Protein AF-A0A0J8BLI4-F1 (afdb_monomer)

Organism: Beta vulgaris subsp. vulgaris (NCBI:txid3555)

Sequence (102 aa):
MAQALRKEARMGASILRLFFHDCFVNGCDGSVLLNDTPTFTGEHTAFGNANNSIRGFEVIDAIKSNVEASCSETVSCADILALAARDGVRLVSKARALILIN

Nearest PDB structures (foldseek):
  1gx2-assembly2_B  TM=9.851E-01  e=2.162E-07  Armoracia rusticana
  3atj-assembly1_A  TM=9.870E-01  e=5.031E-07  Armoracia rusticana
  2atj-assembly1_A  TM=9.853E-01  e=5.323E-07  Armoracia rusticana
  4atj-assembly2_B  TM=9.836E-01  e=6.302E-07  Armoracia rusticana
  4cuo-assembly1_A-2  TM=9.735E-01  e=4.524E-06  Ficus benghalensis

Secondary structure (DSSP, 8-state):
-HHHHHH-TTHHHHHHHHHHHHHHTTSSSSGGGPPPBTTB--STTSTTTTTTTS--HHHHHHHHHHHHHHSTTTS-HHHHHHHHHHHHHHHHHS--------

Foldseek 3Di:
DVVVCVVPLCLLVLLLVLQVVCCVPPGLQCQQLDPDDPVDHGCCCPPCNPPVNRDDSVVLVVQVVVVCVVPNPPDGSSVSSVVSNQVSCCVNPVDRDDDDDD

Mean predicted aligned error: 3.97 Å

Structure (mmCIF, N/CA/C/O backbone):
data_AF-A0A0J8BLI4-F1
#
_entry.id   AF-A0A0J8BLI4-F1
#
loop_
_atom_site.group_PDB
_atom_site.id
_atom_site.type_symbol
_atom_site.label_atom_id
_atom_site.label_alt_id
_atom_site.label_comp_id
_atom_site.label_asym_id
_atom_site.label_entity_id
_atom_site.label_seq_id
_atom_site.pdbx_PDB_ins_code
_atom_site.Cartn_x
_atom_site.Cartn_y
_atom_site.Cartn_z
_atom_site.occupancy
_atom_site.B_iso_or_equiv
_atom_site.auth_seq_id
_atom_site.auth_comp_id
_atom_site.auth_asym_id
_atom_site.auth_atom_id
_atom_site.pdbx_PDB_model_num
ATOM 1 N N . MET A 1 1 ? -12.261 1.201 4.475 1.00 93.75 1 MET A N 1
ATOM 2 C CA . MET A 1 1 ? -12.815 0.424 3.336 1.00 93.75 1 MET A CA 1
ATOM 3 C C . MET A 1 1 ? -14.303 0.616 3.052 1.00 93.75 1 MET A C 1
ATOM 5 O O . MET A 1 1 ? -14.613 1.081 1.965 1.00 93.75 1 MET A O 1
ATOM 9 N N . ALA A 1 2 ? -15.242 0.308 3.958 1.00 95.31 2 ALA A N 1
ATOM 10 C CA . ALA A 1 2 ? -16.682 0.392 3.637 1.00 95.31 2 ALA A CA 1
ATOM 11 C C . ALA A 1 2 ? -17.133 1.774 3.116 1.00 95.31 2 ALA A C 1
ATOM 13 O O . ALA A 1 2 ? -17.913 1.856 2.172 1.00 95.31 2 ALA A O 1
ATOM 14 N N . GLN A 1 3 ? -16.597 2.860 3.684 1.00 96.75 3 GLN A N 1
ATOM 15 C CA . GLN A 1 3 ? -16.855 4.224 3.208 1.00 96.75 3 GLN A CA 1
ATOM 16 C C . GLN A 1 3 ? -16.381 4.440 1.760 1.00 96.75 3 GLN A C 1
ATOM 18 O O . GLN A 1 3 ? -17.139 4.963 0.947 1.00 96.75 3 GLN A O 1
ATOM 23 N N . ALA A 1 4 ? -15.173 3.976 1.424 1.00 97.06 4 ALA A N 1
ATOM 24 C CA . ALA A 1 4 ? -14.615 4.077 0.077 1.00 97.06 4 ALA A CA 1
ATOM 25 C C . ALA A 1 4 ? -15.464 3.312 -0.953 1.00 97.06 4 ALA A C 1
ATOM 27 O O . ALA A 1 4 ? -15.750 3.841 -2.021 1.00 97.06 4 ALA A O 1
ATOM 28 N N . LEU A 1 5 ? -15.957 2.117 -0.604 1.00 95.44 5 LEU A N 1
ATOM 29 C CA . LEU A 1 5 ? -16.826 1.325 -1.485 1.00 95.44 5 LEU A CA 1
ATOM 30 C C . LEU A 1 5 ? -18.210 1.941 -1.698 1.00 95.44 5 LEU A C 1
ATOM 32 O O . LEU A 1 5 ? -18.771 1.801 -2.781 1.00 95.44 5 LEU A O 1
ATOM 36 N N . ARG A 1 6 ? -18.764 2.635 -0.691 1.00 96.25 6 ARG A N 1
ATOM 37 C CA . ARG A 1 6 ? -20.016 3.392 -0.862 1.00 96.25 6 ARG A CA 1
ATOM 38 C C . ARG A 1 6 ? -19.856 4.548 -1.845 1.00 96.25 6 ARG A C 1
ATOM 40 O O . ARG A 1 6 ? -20.811 4.869 -2.541 1.00 96.25 6 ARG A O 1
ATOM 47 N N . LYS A 1 7 ? -18.672 5.167 -1.885 1.00 96.94 7 LYS A N 1
ATOM 48 C CA . LYS A 1 7 ? -18.345 6.220 -2.853 1.00 96.94 7 LYS A CA 1
ATOM 49 C C . LYS A 1 7 ? -18.109 5.633 -4.245 1.00 96.94 7 LYS A C 1
ATOM 51 O O . LYS A 1 7 ? -18.625 6.164 -5.220 1.00 96.94 7 LYS A O 1
ATOM 56 N N . GLU A 1 8 ? -17.356 4.539 -4.336 1.00 96.19 8 GLU A N 1
ATOM 57 C CA . GLU A 1 8 ? -17.078 3.855 -5.597 1.00 96.19 8 GLU A CA 1
ATOM 58 C C . GLU A 1 8 ? -16.831 2.353 -5.378 1.00 96.19 8 GLU A C 1
ATOM 60 O O . GLU A 1 8 ? -15.789 1.939 -4.868 1.00 96.19 8 GLU A O 1
ATOM 65 N N . ALA A 1 9 ? -17.756 1.500 -5.831 1.00 94.31 9 ALA A N 1
ATOM 66 C CA . ALA A 1 9 ? -17.653 0.048 -5.639 1.00 94.31 9 ALA A CA 1
ATOM 67 C C . ALA A 1 9 ? -16.396 -0.565 -6.295 1.00 94.31 9 ALA A C 1
ATOM 69 O O . ALA A 1 9 ? -15.804 -1.504 -5.756 1.00 94.31 9 ALA A O 1
ATOM 70 N N . ARG A 1 10 ? -15.931 0.008 -7.419 1.00 95.62 10 ARG A N 1
ATOM 71 C CA . ARG A 1 10 ? -14.701 -0.403 -8.124 1.00 95.62 10 ARG A CA 1
ATOM 72 C C . ARG A 1 10 ? -13.444 -0.267 -7.257 1.00 95.62 10 ARG A C 1
ATOM 74 O O . ARG A 1 10 ? -12.431 -0.909 -7.546 1.00 95.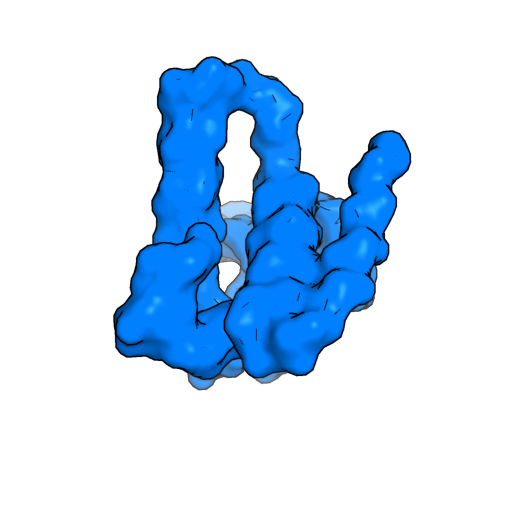62 10 ARG A O 1
ATOM 81 N N . MET A 1 11 ? -13.491 0.519 -6.181 1.00 97.38 11 MET A N 1
ATOM 82 C CA . MET A 1 11 ? -12.359 0.670 -5.274 1.00 97.38 11 MET A CA 1
ATOM 83 C C . MET A 1 11 ? -11.931 -0.669 -4.654 1.00 97.38 11 MET A C 1
ATOM 85 O O . MET A 1 11 ? -10.742 -0.904 -4.490 1.00 97.38 11 MET A O 1
ATOM 89 N N . GLY A 1 12 ? -12.858 -1.606 -4.424 1.00 95.88 12 GLY A N 1
ATOM 90 C CA . GLY A 1 12 ? -12.515 -2.940 -3.910 1.00 95.88 12 GLY A CA 1
ATOM 91 C C . GLY A 1 12 ? -11.590 -3.717 -4.849 1.00 95.88 12 GLY A C 1
ATOM 92 O O . GLY A 1 12 ? -10.577 -4.254 -4.412 1.00 95.88 12 GLY A O 1
ATOM 93 N N . ALA A 1 13 ? -11.892 -3.708 -6.151 1.00 95.88 13 ALA A N 1
ATOM 94 C CA . ALA A 1 13 ? -11.038 -4.323 -7.168 1.00 95.88 13 ALA A CA 1
ATOM 95 C C . ALA A 1 13 ? -9.723 -3.549 -7.374 1.00 95.88 13 ALA A C 1
ATOM 97 O O . ALA A 1 13 ? -8.694 -4.150 -7.664 1.00 95.88 13 ALA A O 1
ATOM 98 N N . SER A 1 14 ? -9.752 -2.223 -7.201 1.00 97.81 14 SER A N 1
ATOM 99 C CA . SER A 1 14 ? -8.567 -1.364 -7.336 1.00 97.81 14 SER A CA 1
ATOM 100 C C . SER A 1 14 ? -7.530 -1.662 -6.251 1.00 97.81 14 SER A C 1
ATOM 102 O O . SER A 1 14 ? -6.367 -1.875 -6.570 1.00 97.81 14 SER A O 1
ATOM 104 N N . ILE A 1 15 ? -7.965 -1.766 -4.992 1.00 98.12 15 ILE A N 1
ATOM 105 C CA . ILE A 1 15 ? -7.087 -2.107 -3.865 1.00 98.12 15 ILE A CA 1
ATOM 106 C C . ILE A 1 15 ? -6.579 -3.549 -3.965 1.00 98.12 15 ILE A C 1
ATOM 108 O O . ILE A 1 15 ? -5.410 -3.796 -3.695 1.00 98.12 15 ILE A O 1
ATOM 112 N N . LEU A 1 16 ? -7.414 -4.498 -4.410 1.00 97.62 16 LEU A N 1
ATOM 113 C CA . LEU A 1 16 ? -6.951 -5.865 -4.672 1.00 97.62 16 LEU A CA 1
ATOM 114 C C . LEU A 1 16 ? -5.837 -5.889 -5.727 1.00 97.62 16 LEU A C 1
ATOM 116 O O . LEU A 1 16 ? -4.845 -6.592 -5.560 1.00 97.62 16 LEU A O 1
ATOM 120 N N . ARG A 1 17 ? -5.989 -5.107 -6.802 1.00 97.94 17 ARG A N 1
ATOM 121 C CA . ARG A 1 17 ? -4.948 -4.960 -7.820 1.00 97.94 17 ARG A CA 1
ATOM 122 C C . ARG A 1 17 ? -3.691 -4.303 -7.249 1.00 97.94 17 ARG A C 1
ATOM 124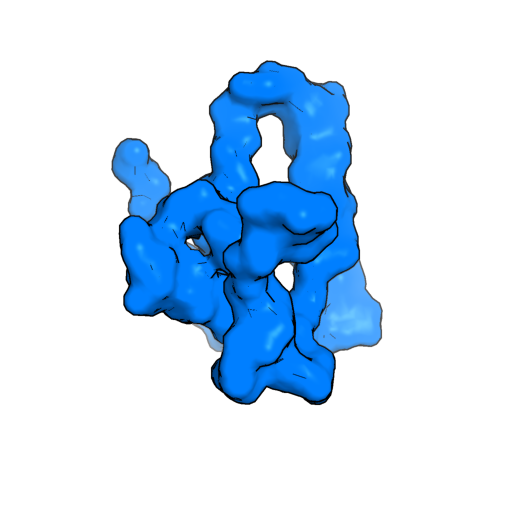 O O . ARG A 1 17 ? -2.604 -4.770 -7.551 1.00 97.94 17 ARG A O 1
ATOM 131 N N . LEU A 1 18 ? -3.827 -3.259 -6.435 1.00 98.38 18 LEU A N 1
ATOM 132 C CA . LEU A 1 18 ? -2.686 -2.599 -5.799 1.00 98.38 18 LEU A CA 1
ATOM 133 C C . LEU A 1 18 ? -1.891 -3.582 -4.923 1.00 98.38 18 LEU A C 1
ATOM 135 O O . LEU A 1 18 ? -0.680 -3.668 -5.069 1.00 98.38 18 LEU A O 1
ATOM 139 N N . PHE A 1 19 ? -2.576 -4.395 -4.113 1.00 98.31 19 PHE A N 1
ATOM 140 C CA . PHE A 1 19 ? -1.951 -5.464 -3.324 1.00 98.31 19 PHE A CA 1
ATOM 141 C C . PHE A 1 19 ? -1.277 -6.533 -4.194 1.00 98.31 19 PHE A C 1
ATOM 143 O O . PHE A 1 19 ? -0.182 -6.982 -3.881 1.00 98.31 19 PHE A O 1
ATOM 150 N N 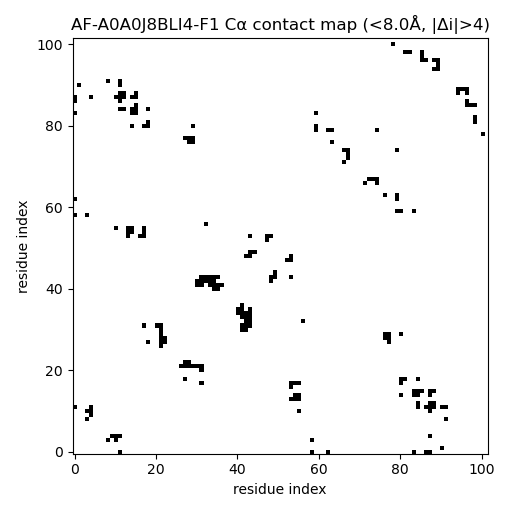. PHE A 1 20 ? -1.898 -6.925 -5.312 1.00 98.00 20 PHE A N 1
ATOM 151 C CA . PHE A 1 20 ? -1.254 -7.828 -6.269 1.00 98.00 20 PHE A CA 1
ATOM 152 C C . PHE A 1 20 ? 0.060 -7.242 -6.806 1.00 98.00 20 PHE A C 1
ATOM 154 O O . PHE A 1 20 ? 1.045 -7.967 -6.869 1.00 98.00 20 PHE A O 1
ATOM 161 N N . HIS A 1 21 ? 0.079 -5.958 -7.172 1.00 98.19 21 HIS A N 1
ATOM 162 C CA . HIS A 1 21 ? 1.276 -5.299 -7.696 1.00 98.19 21 HIS A CA 1
ATOM 163 C C . HIS A 1 21 ? 2.381 -5.135 -6.641 1.00 98.19 21 HIS A C 1
ATOM 165 O O . HIS A 1 21 ? 3.533 -5.335 -7.002 1.00 98.19 21 HIS A O 1
ATOM 171 N N . ASP A 1 22 ? 2.030 -4.877 -5.375 1.00 98.44 22 ASP A N 1
ATOM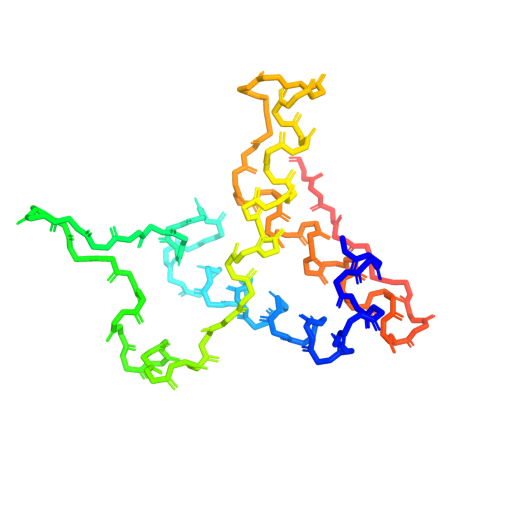 172 C CA . ASP A 1 22 ? 2.972 -4.909 -4.242 1.00 98.44 22 ASP A CA 1
ATOM 173 C C . ASP A 1 22 ? 3.639 -6.288 -4.153 1.00 98.44 22 ASP A C 1
ATOM 175 O O . ASP A 1 22 ? 4.829 -6.454 -4.368 1.00 98.44 22 ASP A O 1
ATOM 179 N N . CYS A 1 23 ? 2.839 -7.344 -3.998 1.00 98.44 23 CYS A N 1
ATOM 180 C CA . CYS A 1 23 ? 3.366 -8.688 -3.785 1.00 98.44 23 CYS A CA 1
ATOM 181 C C . CYS A 1 23 ? 4.169 -9.271 -4.959 1.00 98.44 23 CYS A C 1
ATOM 183 O O . CYS A 1 23 ? 4.943 -10.209 -4.755 1.00 98.44 23 CYS A O 1
ATOM 185 N N . PHE A 1 24 ? 3.952 -8.794 -6.188 1.00 97.75 24 PHE A N 1
ATOM 186 C CA . PHE A 1 24 ? 4.629 -9.327 -7.374 1.00 97.75 24 PHE A CA 1
ATOM 187 C C . PHE A 1 24 ? 6.028 -8.744 -7.587 1.00 97.75 24 PHE A C 1
ATOM 189 O O . PHE A 1 24 ? 6.835 -9.357 -8.289 1.00 97.75 24 PHE A O 1
ATOM 196 N N . VAL A 1 25 ? 6.319 -7.581 -7.004 1.00 96.56 25 VAL A N 1
ATOM 197 C CA . VAL A 1 25 ? 7.612 -6.908 -7.115 1.00 96.56 25 VAL A CA 1
ATOM 198 C C . VAL A 1 25 ? 8.272 -6.940 -5.746 1.00 96.56 25 VAL A C 1
ATOM 200 O O . VAL A 1 25 ? 7.821 -6.296 -4.820 1.00 96.56 25 VAL A O 1
ATOM 203 N N . ASN A 1 26 ? 9.322 -7.747 -5.594 1.00 95.94 26 ASN A N 1
ATOM 204 C CA . ASN A 1 26 ? 10.079 -7.883 -4.339 1.00 95.94 26 ASN A CA 1
ATOM 205 C C . ASN A 1 26 ? 9.283 -8.341 -3.086 1.00 95.94 26 ASN A C 1
ATOM 207 O O . ASN A 1 26 ? 9.864 -8.491 -2.014 1.00 95.94 26 ASN A O 1
ATOM 211 N N . GLY A 1 27 ? 8.004 -8.694 -3.230 1.00 97.12 27 GLY A N 1
ATOM 212 C CA . GLY A 1 27 ? 7.161 -9.219 -2.154 1.00 97.12 27 GLY A CA 1
ATOM 213 C C . GLY A 1 27 ? 6.243 -8.151 -1.562 1.00 97.12 27 GLY A C 1
ATOM 214 O O . GLY A 1 27 ? 6.301 -6.994 -1.935 1.00 97.12 27 GLY A O 1
ATOM 215 N N . CYS A 1 28 ? 5.345 -8.546 -0.656 1.00 98.19 28 CYS A N 1
ATOM 216 C CA . CYS A 1 28 ? 4.351 -7.630 -0.084 1.00 98.19 28 CYS A CA 1
ATOM 217 C C . CYS A 1 28 ? 4.997 -6.736 0.997 1.00 98.19 28 CYS A C 1
ATOM 219 O O . CYS A 1 28 ? 4.836 -6.994 2.192 1.00 98.19 28 CYS A O 1
ATOM 221 N N . ASP A 1 29 ? 5.799 -5.756 0.586 1.00 98.06 29 ASP A N 1
ATOM 222 C CA . ASP A 1 29 ? 6.620 -4.912 1.464 1.00 98.06 29 ASP A CA 1
ATOM 223 C C . ASP A 1 29 ? 6.159 -3.440 1.514 1.00 98.06 29 ASP A C 1
ATOM 225 O O . ASP A 1 29 ? 6.700 -2.642 2.285 1.00 98.06 29 ASP A O 1
ATOM 229 N N . GLY A 1 30 ? 5.110 -3.081 0.769 1.00 97.88 30 GLY A N 1
ATOM 230 C CA . GLY A 1 30 ? 4.578 -1.724 0.680 1.00 97.88 30 GLY A CA 1
ATOM 231 C C . GLY A 1 30 ? 5.387 -0.797 -0.231 1.00 97.88 30 GLY A C 1
ATOM 232 O O . GLY A 1 30 ? 5.099 0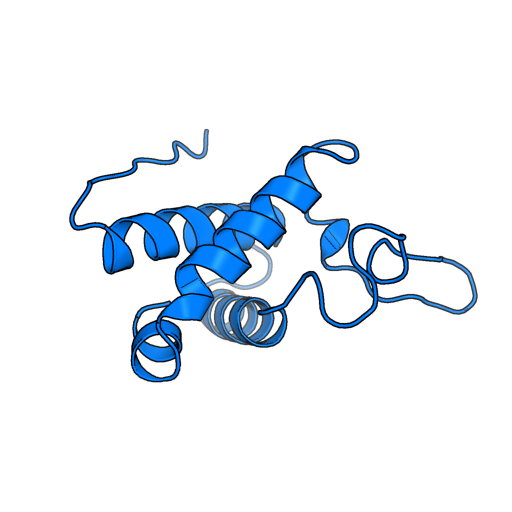.403 -0.264 1.00 97.88 30 GLY A O 1
ATOM 233 N N . SER A 1 31 ? 6.380 -1.312 -0.962 1.00 98.00 31 SER A N 1
ATOM 234 C CA . SER A 1 31 ? 7.208 -0.550 -1.907 1.00 98.00 31 SER A CA 1
ATOM 235 C C . SER A 1 31 ? 6.380 0.132 -2.996 1.00 98.00 31 SER A C 1
ATOM 237 O O . SER A 1 31 ? 6.672 1.277 -3.358 1.00 98.00 31 SER A O 1
ATOM 239 N N . VAL A 1 32 ? 5.277 -0.493 -3.425 1.00 98.00 32 VAL A N 1
ATOM 240 C CA . VAL A 1 32 ? 4.361 0.072 -4.429 1.00 98.00 32 VAL A CA 1
ATOM 241 C C . VAL A 1 32 ? 3.691 1.372 -3.975 1.00 98.00 32 VAL A C 1
ATOM 243 O O . VAL A 1 32 ? 3.074 2.043 -4.793 1.00 98.00 32 VAL A O 1
ATOM 246 N N . LEU A 1 33 ? 3.753 1.721 -2.684 1.00 97.94 33 LEU A N 1
ATOM 247 C CA . LEU A 1 33 ? 3.155 2.934 -2.113 1.00 97.94 33 LEU A CA 1
ATOM 248 C C . LEU A 1 33 ? 4.127 4.125 -2.085 1.00 97.94 33 LEU A C 1
ATOM 250 O O . LEU A 1 33 ? 3.742 5.228 -1.686 1.00 97.94 33 LEU A O 1
ATOM 254 N N . LEU A 1 34 ? 5.394 3.915 -2.452 1.00 97.06 34 LEU A N 1
ATOM 255 C CA . LEU A 1 34 ? 6.419 4.949 -2.407 1.00 97.06 34 LEU A CA 1
ATOM 256 C C . LEU A 1 34 ? 6.373 5.823 -3.664 1.00 97.06 34 LEU A C 1
ATOM 258 O O . LEU A 1 34 ? 6.492 5.348 -4.794 1.00 97.06 34 LEU A O 1
ATOM 262 N N . ASN A 1 35 ? 6.263 7.134 -3.447 1.00 95.25 35 ASN A N 1
ATOM 263 C CA . ASN A 1 35 ? 6.392 8.125 -4.509 1.00 95.25 35 ASN A CA 1
ATOM 264 C C . ASN A 1 35 ? 7.858 8.323 -4.916 1.00 95.25 35 ASN A C 1
ATOM 266 O O . ASN A 1 35 ? 8.774 8.171 -4.105 1.00 95.25 35 ASN A O 1
ATOM 270 N N . ASP A 1 36 ? 8.056 8.756 -6.160 1.00 94.81 36 ASP A N 1
ATOM 271 C CA . ASP A 1 36 ? 9.362 9.175 -6.659 1.00 94.81 36 ASP A CA 1
ATOM 272 C C . ASP A 1 36 ? 9.946 10.310 -5.801 1.00 94.81 36 ASP A C 1
ATOM 274 O O . ASP A 1 36 ? 9.251 11.229 -5.358 1.00 94.81 36 ASP A O 1
ATOM 278 N N . THR A 1 37 ? 11.262 10.272 -5.619 1.00 95.56 37 THR A N 1
ATOM 279 C CA . THR A 1 37 ? 12.063 11.339 -5.012 1.00 95.56 37 THR A CA 1
ATOM 280 C C . THR A 1 37 ? 13.243 11.669 -5.936 1.00 95.56 37 THR A C 1
ATOM 282 O O . THR A 1 37 ? 13.526 10.909 -6.863 1.00 95.56 37 THR A O 1
ATOM 285 N N . PRO A 1 38 ? 14.000 12.759 -5.705 1.00 97.12 38 PRO A N 1
ATOM 286 C CA . PRO A 1 38 ? 15.151 13.094 -6.549 1.00 97.12 38 PRO A CA 1
ATOM 287 C C . PRO A 1 38 ? 16.226 11.998 -6.646 1.00 97.12 38 PRO A C 1
ATOM 289 O O . PRO A 1 38 ? 17.007 11.998 -7.593 1.00 97.12 38 PRO A O 1
ATOM 292 N N . THR A 1 39 ? 16.287 11.084 -5.673 1.00 96.94 39 THR A N 1
ATOM 293 C CA . THR A 1 39 ? 17.295 10.013 -5.598 1.00 96.94 39 THR A CA 1
ATOM 294 C C . THR A 1 39 ? 16.699 8.608 -5.689 1.00 96.94 39 THR A C 1
ATOM 296 O O . THR A 1 39 ? 17.436 7.634 -5.557 1.00 96.94 39 THR A O 1
ATOM 299 N N . PHE A 1 40 ? 15.384 8.479 -5.885 1.00 95.75 40 PHE A N 1
ATOM 300 C CA . PHE A 1 40 ? 14.692 7.192 -5.937 1.00 95.75 40 PHE A CA 1
ATOM 301 C C . PHE A 1 40 ? 13.518 7.258 -6.911 1.00 95.75 40 PHE A C 1
ATOM 303 O O . PHE A 1 40 ? 12.637 8.100 -6.760 1.00 95.75 40 PHE A O 1
ATOM 310 N N . THR A 1 41 ? 13.491 6.351 -7.883 1.00 96.25 41 THR A N 1
ATOM 311 C CA . THR A 1 41 ? 12.323 6.128 -8.739 1.00 96.25 41 THR A CA 1
ATOM 312 C C . THR A 1 41 ? 11.529 4.976 -8.144 1.00 96.25 41 THR A C 1
ATOM 314 O O . THR A 1 41 ? 12.038 3.859 -8.065 1.00 96.25 41 THR A O 1
ATOM 317 N N . GLY A 1 42 ? 10.314 5.269 -7.694 1.00 95.25 42 GLY A N 1
ATOM 318 C CA . GLY A 1 42 ? 9.382 4.284 -7.181 1.00 95.25 42 GLY A CA 1
ATOM 319 C C . GLY A 1 42 ? 8.674 3.532 -8.300 1.00 95.25 42 GLY A C 1
ATOM 320 O O . GLY A 1 42 ? 9.009 3.610 -9.483 1.00 95.25 42 GLY A O 1
ATOM 321 N N . GLU A 1 43 ? 7.649 2.782 -7.918 1.00 97.06 43 GLU A N 1
ATOM 322 C CA . GLU A 1 43 ? 6.996 1.844 -8.830 1.00 97.06 43 GLU A CA 1
ATOM 323 C C . GLU A 1 43 ? 5.813 2.458 -9.580 1.00 97.06 43 GLU A C 1
ATOM 325 O O . GLU A 1 43 ? 5.334 1.887 -10.561 1.00 97.06 43 GLU A O 1
ATOM 330 N N . HIS A 1 44 ? 5.328 3.627 -9.154 1.00 92.88 44 HIS A N 1
ATOM 331 C CA . HIS A 1 44 ? 4.125 4.267 -9.700 1.00 92.88 44 HIS A CA 1
ATOM 332 C C . HIS A 1 44 ? 4.206 4.522 -11.213 1.00 92.88 44 HIS A C 1
ATOM 334 O O . HIS A 1 44 ? 3.195 4.458 -11.914 1.00 92.88 44 HIS A O 1
ATOM 340 N N . THR A 1 45 ? 5.405 4.805 -11.725 1.00 91.00 45 THR A N 1
ATOM 341 C CA . THR A 1 45 ? 5.646 5.144 -13.134 1.00 91.00 45 THR A CA 1
ATOM 342 C C . THR A 1 45 ? 6.003 3.932 -13.999 1.00 91.00 45 THR A C 1
ATOM 344 O O . THR A 1 45 ? 6.124 4.066 -15.218 1.00 91.00 45 THR A O 1
ATOM 347 N N . ALA A 1 4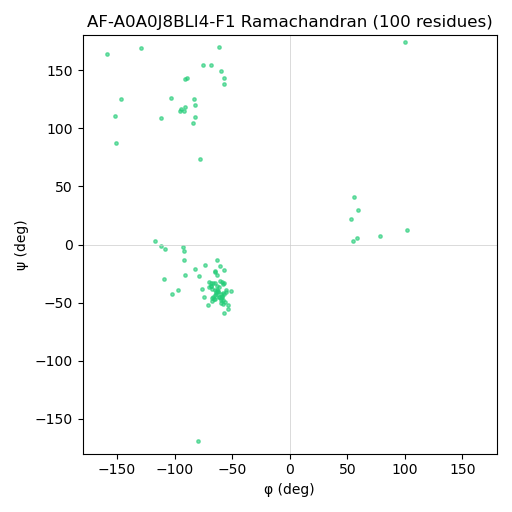6 ? 6.107 2.731 -13.414 1.00 95.06 46 ALA A N 1
ATOM 348 C CA . ALA A 1 46 ? 6.328 1.501 -14.166 1.00 95.06 46 ALA A CA 1
ATOM 349 C C . ALA A 1 46 ? 5.187 1.256 -15.168 1.00 95.06 46 ALA A C 1
ATOM 351 O O . ALA A 1 46 ? 4.034 1.598 -14.911 1.00 95.06 46 ALA A O 1
ATOM 352 N N . PHE A 1 47 ? 5.477 0.605 -16.299 1.00 95.38 47 PHE A N 1
ATOM 353 C CA . PHE A 1 47 ? 4.510 0.416 -17.393 1.00 95.38 47 PHE A CA 1
ATOM 354 C C . PHE A 1 47 ? 3.155 -0.165 -16.938 1.00 95.38 47 PHE A C 1
ATOM 356 O O . PHE A 1 47 ? 2.104 0.281 -17.393 1.00 95.38 47 PHE A O 1
ATOM 363 N N . GLY A 1 48 ? 3.162 -1.126 -16.006 1.00 94.38 48 GLY A N 1
ATOM 364 C CA . GLY A 1 48 ? 1.938 -1.732 -15.463 1.00 94.38 48 GLY A CA 1
ATOM 365 C C . GLY A 1 48 ? 1.140 -0.837 -14.502 1.00 94.38 48 GLY A C 1
ATOM 366 O O . GLY A 1 48 ? -0.045 -1.102 -14.270 1.00 94.38 48 GLY A O 1
ATOM 367 N N . ASN A 1 49 ? 1.766 0.218 -13.976 1.00 96.81 49 ASN A N 1
ATOM 368 C CA . ASN A 1 49 ? 1.264 1.091 -12.910 1.00 96.81 49 ASN A CA 1
ATOM 369 C C . ASN A 1 49 ? 0.883 2.490 -13.419 1.00 96.81 49 ASN A C 1
ATOM 371 O O . ASN A 1 49 ? -0.068 3.093 -12.915 1.00 96.81 49 ASN A O 1
ATOM 375 N N . ALA A 1 50 ? 1.564 2.953 -14.468 1.00 93.75 50 ALA A N 1
ATOM 376 C CA . ALA A 1 50 ? 1.394 4.263 -15.078 1.00 93.75 50 ALA A CA 1
ATOM 377 C C . ALA A 1 50 ? -0.020 4.500 -15.641 1.00 93.75 50 ALA A C 1
ATOM 379 O O . ALA A 1 50 ? -0.845 3.593 -15.763 1.00 93.75 50 ALA A O 1
ATOM 380 N N . ASN A 1 51 ? -0.302 5.750 -16.021 1.00 91.50 51 ASN A N 1
ATOM 381 C CA . ASN A 1 51 ? -1.572 6.164 -16.632 1.00 91.50 51 ASN A CA 1
ATOM 382 C C . ASN A 1 51 ? -2.811 5.811 -15.786 1.00 91.50 51 ASN A C 1
ATOM 384 O O . ASN A 1 51 ? -3.836 5.387 -16.320 1.00 91.50 51 ASN A O 1
ATOM 388 N N . ASN A 1 52 ? -2.720 6.001 -14.463 1.00 86.12 52 ASN A N 1
ATOM 389 C CA . ASN A 1 52 ? -3.812 5.745 -13.513 1.00 86.12 52 ASN A CA 1
ATOM 390 C C . ASN A 1 52 ? -4.298 4.277 -13.522 1.00 86.12 52 ASN A C 1
ATOM 392 O O . ASN A 1 52 ? -5.475 3.983 -13.292 1.00 86.12 52 ASN A O 1
ATOM 396 N N . SER A 1 53 ? -3.387 3.353 -13.848 1.00 94.62 53 SER A N 1
ATOM 397 C CA . SER A 1 53 ? -3.640 1.916 -13.918 1.00 94.62 53 SER A CA 1
ATOM 398 C C . SER A 1 53 ? -3.832 1.328 -12.514 1.00 94.62 53 SER A C 1
ATOM 400 O O . SER A 1 53 ? -4.860 0.690 -12.246 1.00 94.62 53 SER A O 1
ATOM 402 N N . ILE A 1 54 ? -2.890 1.580 -11.600 1.00 97.19 54 ILE A N 1
ATOM 403 C CA . ILE A 1 54 ? -3.093 1.363 -10.161 1.00 97.19 54 ILE A CA 1
ATOM 404 C C . ILE A 1 54 ? -3.638 2.646 -9.524 1.00 97.19 54 ILE A C 1
ATOM 406 O O . ILE A 1 54 ? -3.303 3.752 -9.942 1.00 97.19 54 ILE A O 1
ATOM 410 N N . ARG A 1 55 ? -4.552 2.498 -8.563 1.00 97.06 55 ARG A N 1
ATOM 411 C CA . ARG A 1 55 ? -5.285 3.606 -7.930 1.00 97.06 55 ARG A CA 1
ATOM 412 C C . ARG A 1 55 ? -5.836 3.183 -6.571 1.00 97.06 55 ARG A C 1
ATOM 414 O O . ARG A 1 55 ? -5.960 1.987 -6.304 1.00 97.06 55 ARG A O 1
ATOM 421 N N . GLY A 1 56 ? -6.232 4.162 -5.757 1.00 97.19 56 GLY A N 1
ATOM 422 C CA . GLY A 1 56 ? -6.723 3.951 -4.393 1.00 97.19 56 GLY A CA 1
ATOM 423 C C . GLY A 1 56 ? -5.698 4.271 -3.303 1.00 97.19 56 GLY A C 1
ATOM 424 O O . GLY A 1 56 ? -5.933 3.925 -2.147 1.00 97.19 56 GLY A O 1
ATOM 425 N N . PHE A 1 57 ? -4.594 4.939 -3.647 1.00 98.00 57 PHE A N 1
ATOM 426 C CA . PHE A 1 57 ? -3.582 5.411 -2.696 1.00 98.00 57 PHE A CA 1
ATOM 427 C C . PHE A 1 57 ? -4.195 6.287 -1.602 1.00 98.00 57 PHE A C 1
ATOM 429 O O . PHE A 1 57 ? -3.947 6.070 -0.424 1.00 98.00 57 PHE A O 1
ATOM 436 N N . GLU A 1 58 ? -5.130 7.162 -1.967 1.00 97.88 58 GLU A N 1
ATOM 437 C CA . GLU A 1 58 ? -5.835 8.041 -1.037 1.00 97.88 58 GLU A CA 1
ATOM 438 C C . GLU A 1 58 ? -6.679 7.274 -0.004 1.00 97.88 58 GLU A C 1
ATOM 440 O O . GLU A 1 58 ? -6.935 7.752 1.102 1.00 97.88 58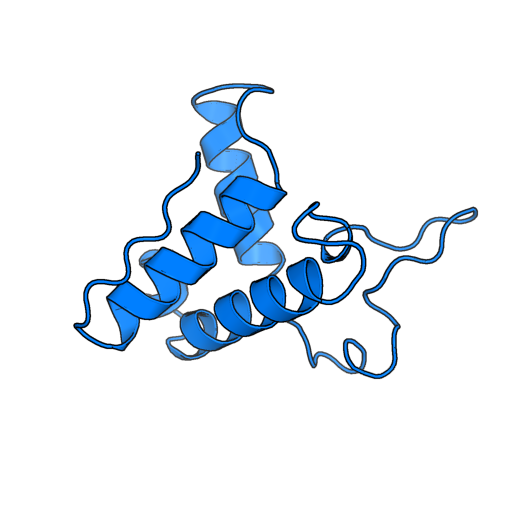 GLU A O 1
ATOM 445 N N . VAL A 1 59 ? -7.124 6.061 -0.351 1.00 98.38 59 VAL A N 1
ATOM 446 C CA . VAL A 1 59 ? -7.838 5.179 0.578 1.00 98.38 59 VAL A CA 1
ATOM 447 C C . VAL A 1 59 ? -6.859 4.540 1.557 1.00 98.38 59 VAL A C 1
ATOM 449 O O . VAL A 1 59 ? -7.201 4.409 2.732 1.00 98.38 59 VAL A O 1
ATOM 452 N N . ILE A 1 60 ? -5.667 4.161 1.092 1.00 98.62 60 ILE A N 1
ATOM 453 C CA . ILE A 1 60 ? -4.596 3.624 1.938 1.00 98.62 60 ILE A CA 1
ATOM 454 C C . ILE A 1 60 ? -4.085 4.702 2.897 1.00 98.62 60 ILE A C 1
ATOM 456 O O . ILE A 1 60 ? -4.034 4.439 4.097 1.00 98.62 60 ILE A O 1
ATOM 460 N N . ASP A 1 61 ? -3.848 5.924 2.416 1.00 98.62 61 ASP A N 1
ATOM 461 C CA . ASP A 1 61 ? -3.459 7.074 3.242 1.00 98.62 61 ASP A CA 1
ATOM 462 C C . ASP A 1 61 ? -4.484 7.334 4.349 1.00 98.62 61 ASP A C 1
ATOM 464 O O . ASP A 1 61 ? -4.139 7.404 5.528 1.00 98.62 61 ASP A O 1
ATOM 468 N N . ALA A 1 62 ? -5.775 7.385 3.999 1.00 98.56 62 ALA A N 1
ATOM 469 C CA . ALA A 1 62 ? -6.838 7.593 4.977 1.00 98.56 62 ALA A CA 1
ATOM 470 C C . ALA A 1 62 ? -6.924 6.454 6.009 1.00 98.56 62 ALA A C 1
ATOM 472 O O . ALA A 1 62 ? -7.240 6.697 7.176 1.00 98.56 62 ALA A O 1
ATOM 473 N N . ILE A 1 63 ? -6.671 5.202 5.613 1.00 98.56 63 ILE A N 1
ATOM 474 C CA . ILE A 1 63 ? -6.608 4.083 6.563 1.00 98.56 63 ILE A CA 1
ATOM 475 C C . ILE A 1 63 ? -5.390 4.247 7.475 1.00 98.56 63 ILE A C 1
ATOM 477 O O . ILE A 1 63 ? -5.560 4.182 8.691 1.00 98.56 63 ILE A O 1
ATOM 481 N N . LYS A 1 64 ? -4.203 4.521 6.920 1.00 98.44 64 LYS A N 1
ATOM 482 C CA . LYS A 1 64 ? -2.967 4.715 7.685 1.00 98.44 64 LYS A CA 1
ATOM 483 C C . LYS A 1 64 ? -3.107 5.845 8.696 1.00 98.44 64 LYS A C 1
ATOM 485 O O . LYS A 1 64 ? -2.820 5.616 9.863 1.00 98.44 64 LYS A O 1
ATOM 490 N N . SER A 1 65 ? -3.633 7.009 8.311 1.00 98.62 65 SER A N 1
ATOM 491 C CA . SER A 1 65 ? -3.846 8.123 9.247 1.00 98.62 65 SER A CA 1
ATOM 492 C C . SER A 1 65 ? -4.755 7.746 10.422 1.00 98.62 65 SER A C 1
ATOM 494 O O . SER A 1 65 ? -4.460 8.091 11.562 1.00 98.62 65 SER A O 1
ATOM 496 N N . ASN A 1 66 ? -5.841 7.006 10.174 1.00 98.38 66 ASN A N 1
ATOM 497 C CA . ASN A 1 66 ? -6.743 6.558 11.242 1.00 98.38 66 ASN A CA 1
ATOM 498 C C . ASN A 1 66 ? -6.102 5.494 12.149 1.00 98.38 66 ASN A C 1
ATOM 500 O O . ASN A 1 66 ? -6.349 5.477 13.357 1.00 98.38 66 ASN A O 1
ATOM 504 N N . VAL A 1 67 ? -5.300 4.599 11.566 1.00 98.31 67 VAL A N 1
ATOM 505 C CA . VAL A 1 67 ? -4.563 3.570 12.307 1.00 98.31 67 VAL A CA 1
ATOM 506 C C . VAL A 1 67 ? -3.489 4.213 13.180 1.00 98.31 67 VAL A C 1
ATOM 508 O O . VAL A 1 67 ? -3.453 3.921 14.366 1.00 98.31 67 VAL A O 1
ATOM 511 N N . GLU A 1 68 ? -2.702 5.152 12.659 1.00 98.56 68 GLU A N 1
ATOM 512 C CA . GLU A 1 68 ? -1.685 5.882 13.431 1.00 98.56 68 GLU A CA 1
ATOM 513 C C . GLU A 1 68 ? -2.291 6.699 14.578 1.00 98.56 68 GLU A C 1
ATOM 515 O O . GLU A 1 68 ? -1.740 6.730 15.675 1.00 98.56 68 GLU A O 1
ATOM 520 N N . ALA A 1 69 ? -3.473 7.289 14.371 1.00 98.56 69 ALA A N 1
ATOM 521 C CA . ALA A 1 69 ? -4.203 7.971 15.439 1.00 98.56 69 ALA A CA 1
ATOM 522 C C . ALA A 1 69 ? -4.661 7.024 16.568 1.00 98.56 69 ALA A C 1
ATOM 524 O O . ALA A 1 69 ? -4.920 7.477 17.681 1.00 98.56 69 ALA A O 1
ATOM 525 N N . SER A 1 70 ? -4.783 5.724 16.285 1.00 98.38 70 SER A N 1
ATOM 526 C CA . SER A 1 70 ? -5.208 4.704 17.253 1.00 98.38 70 SER A CA 1
ATOM 527 C C . SER A 1 70 ? -4.021 3.969 17.887 1.00 98.38 70 SER A C 1
ATOM 529 O O . SER A 1 70 ? -4.050 3.650 19.073 1.00 98.38 70 SER A O 1
ATOM 531 N N . CYS A 1 71 ? -2.988 3.682 17.095 1.00 97.56 71 CYS A N 1
ATOM 532 C CA . CYS A 1 71 ? -1.782 2.956 17.477 1.00 97.56 71 CYS A CA 1
ATOM 533 C C . CYS A 1 71 ? -0.590 3.425 16.624 1.00 97.56 71 CYS A C 1
ATOM 535 O O . CYS A 1 71 ? -0.292 2.859 15.569 1.00 97.56 71 CYS A O 1
ATOM 537 N N . SER A 1 72 ? 0.078 4.479 17.097 1.00 98.12 72 SER A N 1
ATOM 538 C CA . SER A 1 72 ? 1.229 5.096 16.429 1.00 98.12 72 SER A CA 1
ATOM 539 C C . SER A 1 72 ? 2.354 4.087 16.183 1.00 98.12 72 SER A C 1
ATOM 541 O O . SER A 1 72 ? 2.657 3.268 17.050 1.00 98.12 72 SER A O 1
ATOM 543 N N . GLU A 1 73 ? 2.965 4.157 15.003 1.00 97.00 73 GLU A N 1
ATOM 544 C CA . GLU A 1 73 ? 4.165 3.422 14.578 1.00 97.00 73 GLU A CA 1
ATOM 545 C C . GLU A 1 73 ? 4.087 1.895 14.757 1.00 97.00 73 GLU A C 1
ATOM 547 O O . GLU A 1 73 ? 5.103 1.209 14.827 1.00 97.00 73 GLU A O 1
ATOM 552 N N . THR A 1 74 ? 2.874 1.342 14.824 1.00 98.06 74 THR A N 1
ATOM 553 C CA . THR A 1 74 ? 2.665 -0.075 15.160 1.00 98.06 74 THR A CA 1
ATOM 554 C C . THR A 1 74 ? 2.368 -0.932 13.932 1.00 98.06 74 THR A C 1
ATOM 556 O O . THR A 1 74 ? 2.877 -2.043 13.810 1.00 98.06 74 THR A O 1
ATOM 559 N N . VAL A 1 75 ? 1.523 -0.446 13.018 1.00 98.06 75 VAL A N 1
ATOM 560 C CA . VAL A 1 75 ? 1.025 -1.246 11.887 1.00 98.06 75 VAL A CA 1
ATOM 561 C C . VAL A 1 75 ? 1.745 -0.853 10.602 1.00 98.06 75 VAL A C 1
ATOM 563 O O . VAL A 1 75 ? 1.755 0.323 10.217 1.00 98.06 75 VAL A O 1
ATOM 566 N N . SER A 1 76 ? 2.318 -1.837 9.911 1.00 98.31 76 SER A N 1
ATOM 567 C CA . SER A 1 76 ? 3.032 -1.620 8.652 1.00 98.31 76 SER A CA 1
ATOM 568 C C . SER A 1 76 ? 2.086 -1.199 7.513 1.00 98.31 76 SER A C 1
ATOM 570 O O . SER A 1 76 ? 0.890 -1.508 7.510 1.00 98.31 76 SER A O 1
ATOM 572 N N . CYS A 1 77 ? 2.611 -0.482 6.515 1.00 98.44 77 CYS A N 1
ATOM 573 C CA . CYS A 1 77 ? 1.834 -0.125 5.323 1.00 98.44 77 CYS A CA 1
ATOM 574 C C . CYS A 1 77 ? 1.480 -1.359 4.474 1.00 98.44 77 CYS A C 1
ATOM 576 O O . CYS A 1 77 ? 0.386 -1.410 3.911 1.00 98.44 77 CYS A O 1
ATOM 578 N N . ALA A 1 78 ? 2.360 -2.365 4.446 1.00 98.44 78 ALA A N 1
ATOM 579 C CA . ALA A 1 78 ? 2.117 -3.650 3.797 1.00 98.44 78 ALA A CA 1
ATOM 580 C C . ALA A 1 78 ? 0.897 -4.371 4.401 1.00 98.44 78 ALA A C 1
ATOM 582 O O . ALA A 1 78 ? -0.020 -4.763 3.676 1.00 98.44 78 ALA A O 1
ATOM 583 N N . ASP A 1 79 ? 0.813 -4.451 5.734 1.00 98.19 79 ASP A N 1
ATOM 584 C CA . ASP A 1 79 ? -0.332 -5.066 6.419 1.00 98.19 79 ASP A CA 1
ATOM 585 C C . ASP A 1 79 ? -1.624 -4.286 6.181 1.00 98.19 79 ASP A C 1
ATOM 587 O O . ASP A 1 79 ? -2.687 -4.875 5.968 1.00 98.19 79 ASP A O 1
ATOM 591 N N . ILE A 1 80 ? -1.555 -2.952 6.169 1.00 98.56 80 ILE A N 1
ATOM 592 C CA . ILE A 1 80 ? -2.707 -2.110 5.828 1.00 98.56 80 ILE A CA 1
ATOM 593 C C . ILE A 1 80 ? -3.206 -2.421 4.416 1.00 98.56 80 ILE A C 1
ATOM 595 O O . ILE A 1 80 ? -4.415 -2.585 4.228 1.00 98.56 80 ILE A O 1
ATOM 599 N N . LEU A 1 81 ? -2.308 -2.532 3.436 1.00 98.50 81 LEU A N 1
ATOM 600 C CA . LEU A 1 81 ? -2.671 -2.842 2.056 1.00 98.50 81 LEU A CA 1
ATOM 601 C C . LEU A 1 81 ? -3.280 -4.249 1.937 1.00 98.50 81 LEU A C 1
ATOM 603 O O . LEU A 1 81 ? -4.337 -4.408 1.317 1.00 98.50 81 LEU A O 1
ATOM 607 N N . ALA A 1 82 ? -2.694 -5.243 2.609 1.00 98.19 82 ALA A N 1
ATOM 608 C CA . ALA A 1 82 ? -3.220 -6.606 2.666 1.00 98.19 82 ALA A CA 1
ATOM 609 C C . ALA A 1 82 ? -4.633 -6.652 3.281 1.00 98.19 82 ALA A C 1
ATOM 611 O O . ALA A 1 82 ? -5.575 -7.188 2.684 1.00 98.19 82 ALA A O 1
ATOM 612 N N . LEU A 1 83 ? -4.834 -6.034 4.450 1.00 97.69 83 LEU A N 1
ATOM 613 C CA . LEU A 1 83 ? -6.142 -5.974 5.113 1.00 97.69 83 LEU A CA 1
ATOM 614 C C . LEU A 1 83 ? -7.173 -5.208 4.282 1.00 97.69 83 LEU A C 1
ATOM 616 O O . LEU A 1 83 ? -8.336 -5.621 4.210 1.00 97.69 83 LEU A O 1
ATOM 620 N N . ALA A 1 84 ? -6.765 -4.120 3.627 1.00 97.94 84 ALA A N 1
ATOM 621 C CA . ALA A 1 84 ? -7.635 -3.350 2.752 1.00 97.94 84 ALA A CA 1
ATOM 622 C C . ALA A 1 84 ? -8.082 -4.175 1.533 1.00 97.94 84 ALA A C 1
ATOM 624 O O . ALA A 1 84 ? -9.266 -4.137 1.184 1.00 97.94 84 ALA A O 1
ATOM 625 N N . ALA A 1 85 ? -7.190 -4.971 0.934 1.00 97.56 85 ALA A N 1
ATOM 626 C CA . ALA A 1 85 ? -7.521 -5.883 -0.161 1.00 97.56 85 ALA A CA 1
ATOM 627 C C . ALA A 1 85 ? -8.492 -6.987 0.285 1.00 97.56 85 ALA A C 1
ATOM 629 O O . ALA A 1 85 ? -9.525 -7.194 -0.362 1.00 97.56 85 ALA A O 1
ATOM 630 N N . ARG A 1 86 ? -8.231 -7.631 1.435 1.00 96.19 86 ARG A N 1
ATOM 631 C CA . ARG A 1 86 ? -9.144 -8.616 2.047 1.00 96.19 86 ARG A CA 1
ATOM 632 C C . ARG A 1 86 ? -10.546 -8.044 2.226 1.00 96.19 86 ARG A C 1
ATOM 634 O O . ARG A 1 86 ? -11.538 -8.657 1.828 1.00 96.19 86 ARG A O 1
ATOM 641 N N . ASP A 1 87 ? -10.631 -6.873 2.850 1.00 95.38 87 ASP A N 1
ATOM 642 C CA . ASP A 1 87 ? -11.901 -6.223 3.151 1.00 95.38 87 ASP A CA 1
ATOM 643 C C . ASP A 1 87 ? -12.601 -5.748 1.878 1.00 95.38 87 ASP A C 1
ATOM 645 O O . ASP A 1 87 ? -13.824 -5.858 1.783 1.00 95.38 87 ASP A O 1
ATOM 649 N N . GLY A 1 88 ? -11.840 -5.283 0.884 1.00 94.94 88 GLY A N 1
ATOM 650 C CA . GLY A 1 88 ? -12.329 -4.973 -0.454 1.00 94.94 88 GLY A CA 1
ATOM 651 C C . GLY A 1 88 ? -13.060 -6.164 -1.065 1.00 94.94 88 GLY A C 1
ATOM 652 O O . GLY A 1 88 ? -14.242 -6.045 -1.382 1.00 94.94 88 GLY A O 1
ATOM 653 N N . VAL A 1 89 ? -12.402 -7.327 -1.139 1.00 93.69 89 VAL A N 1
ATOM 654 C CA . VAL A 1 89 ? -12.998 -8.577 -1.643 1.00 93.69 89 VAL A CA 1
ATOM 655 C C . VAL A 1 89 ? -14.233 -8.960 -0.834 1.00 93.69 89 VAL A C 1
ATOM 657 O O . VAL A 1 89 ? -15.303 -9.171 -1.410 1.00 93.69 89 VAL A O 1
ATOM 660 N N . ARG A 1 90 ? -14.119 -9.005 0.498 1.00 93.00 90 ARG A N 1
ATOM 661 C CA . ARG A 1 90 ? -15.209 -9.423 1.391 1.00 93.00 90 ARG A CA 1
ATOM 662 C C . ARG A 1 90 ? -16.472 -8.584 1.201 1.00 93.00 90 ARG A C 1
ATOM 664 O O . ARG A 1 90 ? -17.581 -9.116 1.204 1.00 93.00 90 ARG A O 1
ATOM 671 N N . LEU A 1 91 ? -16.306 -7.272 1.057 1.00 91.94 91 LEU A N 1
ATOM 672 C CA . LEU A 1 91 ? -17.416 -6.331 0.961 1.00 91.94 91 LEU A CA 1
ATOM 673 C C . LEU A 1 91 ? -18.064 -6.309 -0.434 1.00 91.94 91 LEU A C 1
ATOM 675 O O . LEU A 1 91 ? -19.256 -6.023 -0.512 1.00 91.94 91 LEU A O 1
ATOM 679 N N . VAL A 1 92 ? -17.336 -6.638 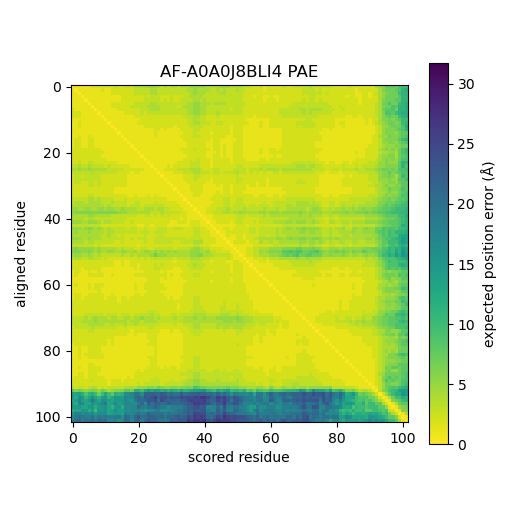-1.512 1.00 89.12 92 VAL A N 1
ATOM 680 C CA . VAL A 1 92 ? -17.902 -6.656 -2.880 1.00 89.12 92 VAL A CA 1
ATOM 681 C C . VAL A 1 92 ? -18.487 -8.007 -3.301 1.00 89.12 92 VAL A C 1
ATOM 683 O O . VAL A 1 92 ? -19.383 -8.039 -4.137 1.00 89.12 92 VAL A O 1
ATOM 686 N N . SER A 1 93 ? -18.011 -9.124 -2.741 1.00 78.75 93 SER A N 1
ATOM 687 C CA . SER A 1 93 ? -18.315 -10.469 -3.267 1.00 78.75 93 SER A CA 1
ATOM 688 C C . SER A 1 93 ? -19.266 -11.313 -2.409 1.00 78.75 93 SER A C 1
ATOM 690 O O . SER A 1 93 ? -19.604 -12.426 -2.801 1.00 78.75 93 SER A O 1
ATOM 692 N N . LYS A 1 94 ? -19.699 -10.833 -1.231 1.00 64.56 94 LYS A N 1
ATOM 693 C CA . LYS A 1 94 ? -20.381 -11.639 -0.186 1.00 64.56 94 LYS A CA 1
ATOM 694 C C . LYS A 1 94 ? -19.591 -12.885 0.277 1.00 64.56 94 LYS A C 1
ATOM 696 O O . LYS A 1 94 ? -20.085 -13.623 1.126 1.00 64.56 94 LYS A O 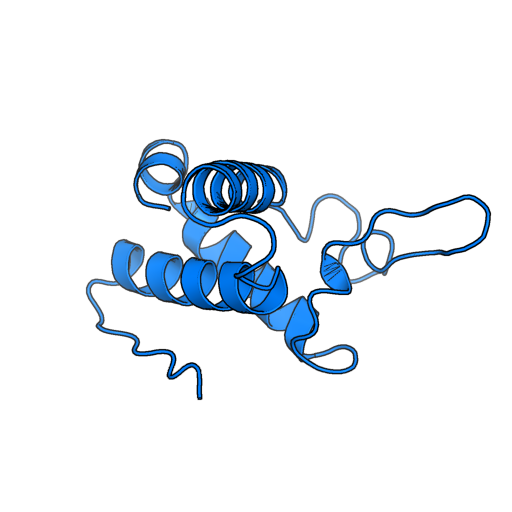1
ATOM 701 N N . ALA A 1 95 ? -18.373 -13.110 -0.222 1.00 59.34 95 ALA A N 1
ATOM 702 C CA . ALA A 1 95 ? -17.505 -14.215 0.160 1.00 59.34 95 ALA A CA 1
ATOM 703 C C . ALA A 1 95 ? -16.623 -13.829 1.358 1.00 59.34 95 ALA A C 1
ATOM 705 O O . ALA A 1 95 ? -16.159 -12.694 1.480 1.00 59.34 95 ALA A O 1
ATOM 706 N N . ARG A 1 96 ? -16.366 -14.781 2.260 1.00 59.97 96 ARG A N 1
ATOM 707 C CA . ARG A 1 96 ? -15.388 -14.607 3.343 1.00 59.97 96 ARG A CA 1
ATOM 708 C C . ARG A 1 96 ? -13.996 -14.928 2.796 1.00 59.97 96 ARG A C 1
ATOM 710 O O . ARG A 1 96 ? -13.667 -16.094 2.626 1.00 59.97 96 ARG A O 1
ATOM 717 N N . ALA A 1 97 ? -13.184 -13.904 2.548 1.00 60.25 97 ALA A N 1
ATOM 718 C CA . ALA A 1 97 ? -11.744 -14.062 2.369 1.00 60.25 97 ALA A CA 1
ATOM 719 C C . ALA A 1 97 ? -11.059 -13.822 3.724 1.00 60.25 97 ALA A C 1
ATOM 721 O O . ALA A 1 97 ? -11.180 -12.732 4.287 1.00 60.25 97 ALA A O 1
ATOM 722 N N . LEU A 1 98 ? -10.389 -14.836 4.275 1.00 59.25 98 LEU A N 1
ATOM 723 C CA . LEU A 1 98 ? -9.444 -14.651 5.377 1.00 59.25 98 LEU A CA 1
ATOM 724 C C . LEU A 1 98 ? -8.060 -14.450 4.756 1.00 59.25 98 LEU A C 1
ATOM 726 O O . LEU A 1 98 ? -7.541 -15.365 4.128 1.00 59.25 98 LEU A O 1
ATOM 730 N N . ILE A 1 99 ? -7.476 -13.267 4.936 1.00 65.31 99 ILE A N 1
ATOM 731 C CA . ILE A 1 99 ? -6.023 -13.108 4.830 1.00 65.31 99 ILE A CA 1
ATOM 732 C C . ILE A 1 99 ? -5.489 -13.335 6.241 1.00 65.31 99 ILE A C 1
ATOM 734 O O . ILE A 1 99 ? -5.903 -12.632 7.168 1.00 65.31 99 ILE A O 1
ATOM 738 N N . LEU A 1 100 ? -4.661 -14.367 6.397 1.00 49.50 100 LEU A N 1
ATOM 739 C CA . LEU A 1 100 ? -3.913 -14.630 7.619 1.00 49.50 100 LEU A CA 1
ATOM 740 C C . LEU A 1 100 ? -2.666 -13.747 7.569 1.00 49.50 100 LEU A C 1
ATOM 742 O O . LEU A 1 100 ? -1.801 -13.960 6.726 1.00 49.50 100 LEU A O 1
ATOM 746 N N . ILE A 1 101 ? -2.625 -12.736 8.431 1.00 51.78 101 ILE A N 1
ATOM 747 C CA . ILE A 1 101 ? -1.375 -12.067 8.792 1.00 51.78 101 ILE A CA 1
ATOM 748 C C . ILE A 1 101 ? -0.760 -12.966 9.859 1.00 51.78 101 ILE A C 1
ATOM 750 O O . ILE A 1 101 ? -1.444 -13.280 10.837 1.00 51.78 101 ILE A O 1
ATOM 754 N N . ASN A 1 102 ? 0.437 -13.482 9.588 1.00 43.88 102 ASN A N 1
ATOM 755 C CA . ASN A 1 102 ? 1.170 -14.348 10.508 1.00 43.88 102 ASN A CA 1
ATOM 756 C C . ASN A 1 102 ? 1.963 -13.490 11.491 1.00 43.88 102 ASN A C 1
ATOM 758 O O . ASN A 1 102 ? 2.635 -12.559 10.997 1.00 43.88 102 ASN A O 1
#

InterPro domains:
  IPR000823 Plant peroxidase [PR00461] (14-34)
  IPR000823 Plant peroxidase [PR00461] (55-68)
  IPR000823 Plant peroxidase [PR00461] (74-84)
  IPR000823 Plant peroxidase [PTHR31388] (1-90)
  IPR002016 Haem peroxidase [PF00141] (2-92)
  IPR002016 Haem peroxidase [PR00458] (12-26)
  IPR002016 Haem peroxidase [PR00458] (75-92)
  IPR002016 Haem peroxidase [PS50873] (1-102)
  IPR010255 Haem peroxidase superfamily [SSF48113] (2-92)
  IPR019794 Peroxidase, active site [PS00436] (12-23)

Radius of gyration: 13.54 Å; Cα contacts (8 Å, |Δi|>4): 116; chains: 1; bounding box: 38×28×35 Å

pLDDT: mean 92.97, std 11.67, range [43.88, 98.62]

Solvent-accessible surface area (backbone atoms only — not comparable to full-atom values): 5953 Å² total; per-residue (Å²): 104,74,71,55,35,75,76,37,63,66,48,24,59,30,32,37,50,43,39,50,57,16,42,74,54,97,34,68,69,38,59,58,75,39,73,67,53,102,90,43,84,43,47,52,73,38,86,84,28,30,93,75,60,48,50,58,63,71,56,51,51,54,49,50,55,56,43,40,76,75,44,64,95,68,75,54,67,29,56,51,41,51,52,48,18,32,50,20,47,29,72,74,64,82,46,91,59,82,75,82,83,130